Protein AF-A0A352T0E3-F1 (afdb_monomer)

Foldseek 3Di:
DDAADPQLLVLLLVLLLVLVVLVVPPPDPVVSVVSNVVSVVVSVVSLVVCVVVVVDDNVNNVVSNVNSNVVNVVVVVVVVVVVVD

Radius of gyration: 14.34 Å; Cα contacts (8 Å, |Δi|>4): 70; chains: 1; bounding box: 31×27×40 Å

Mean predicted aligned error: 7.23 Å

Sequence (85 aa):
YSFPSGHAMNNATLYTMLILLINRYVRNTPLKLTLSSICVALAVMIGCSRIYLGVHYAGDVLGGWLLGFALSVIIYSMWENKLQD

pLDDT: mean 77.03, std 8.88, range [43.19, 88.75]

Secondary structure (DSSP, 8-state):
--SS-HHHHHHHHHHHHHHHHHHHH---HHHHHHHHHHHHHHHHHHHHHHHHTTSS-HHHHHHHHHHHHHHHHHHHHHHHHHTT-

Nearest PDB structures (foldseek):
  5jsb-assembly1_B  TM=4.459E-01  e=6.764E+00  synthetic construct
  7ssp-assembly1_H  TM=4.659E-01  e=8.040E+00  Homo sapiens

Solvent-accessible surface area (backbone atoms only — not comparable to full-atom values): 4492 Å² total; per-residue (Å²): 130,73,83,60,34,64,71,36,22,53,44,25,26,52,40,45,43,50,41,53,49,39,64,72,71,45,83,52,62,68,62,37,51,52,55,40,51,51,36,52,50,51,47,50,54,54,42,49,51,40,41,70,69,68,74,39,57,71,65,32,38,52,53,11,36,54,51,14,40,53,53,34,52,51,54,51,51,54,53,54,55,65,72,75,111

Structure (mmCIF, N/CA/C/O backbone):
data_AF-A0A352T0E3-F1
#
_entry.id   AF-A0A352T0E3-F1
#
loop_
_atom_site.group_PDB
_atom_site.id
_atom_site.type_symbol
_atom_site.label_atom_id
_atom_site.label_alt_id
_atom_site.label_comp_id
_atom_site.label_asym_id
_atom_site.label_entity_id
_atom_site.label_seq_id
_atom_site.pdbx_PDB_ins_code
_atom_site.Cartn_x
_atom_site.Cartn_y
_atom_site.Cartn_z
_atom_site.occupancy
_atom_site.B_iso_or_equiv
_atom_site.auth_seq_id
_atom_site.auth_comp_id
_atom_site.auth_asym_id
_atom_site.auth_atom_id
_atom_site.pdbx_PDB_model_num
ATOM 1 N N . TYR A 1 1 ? 18.955 -7.623 -13.376 1.00 48.28 1 TYR A N 1
ATOM 2 C CA . TYR A 1 1 ? 17.539 -7.389 -13.046 1.00 48.28 1 TYR A CA 1
ATOM 3 C C . TYR A 1 1 ? 17.162 -8.325 -11.912 1.00 48.28 1 TYR A C 1
ATOM 5 O O . TYR A 1 1 ? 17.075 -9.524 -12.136 1.00 48.28 1 TYR A O 1
ATOM 13 N N . SER A 1 2 ? 17.065 -7.801 -10.689 1.00 50.91 2 SER A N 1
ATOM 14 C CA . SER A 1 2 ? 16.715 -8.585 -9.498 1.00 50.91 2 SER A CA 1
ATOM 15 C C . SER A 1 2 ? 15.218 -8.446 -9.265 1.00 50.91 2 SER A C 1
ATOM 17 O O . SER A 1 2 ? 14.759 -7.429 -8.747 1.00 50.91 2 SER A O 1
ATOM 19 N N . PHE A 1 3 ? 14.468 -9.438 -9.732 1.00 43.19 3 PHE A N 1
ATOM 20 C CA . PHE A 1 3 ? 13.043 -9.556 -9.460 1.00 43.19 3 PHE A CA 1
ATOM 21 C C . PHE A 1 3 ? 12.862 -10.298 -8.126 1.00 43.19 3 PHE A C 1
ATOM 23 O O . PHE A 1 3 ? 13.467 -11.361 -7.969 1.00 43.19 3 PHE A O 1
ATOM 30 N N . PRO A 1 4 ? 12.048 -9.800 -7.175 1.00 52.88 4 PRO A N 1
ATOM 31 C CA . PRO A 1 4 ? 11.290 -8.543 -7.185 1.00 52.88 4 PRO A CA 1
ATOM 32 C C . PRO A 1 4 ? 12.113 -7.335 -6.686 1.00 52.88 4 PRO A C 1
ATOM 34 O O . PRO A 1 4 ? 13.153 -7.481 -6.044 1.00 52.88 4 PRO A O 1
ATOM 37 N N . SER A 1 5 ? 11.622 -6.113 -6.931 1.00 56.81 5 SER A N 1
ATOM 38 C CA . SER A 1 5 ? 12.272 -4.894 -6.431 1.00 56.81 5 SER A CA 1
ATOM 39 C C . SER A 1 5 ? 12.151 -4.783 -4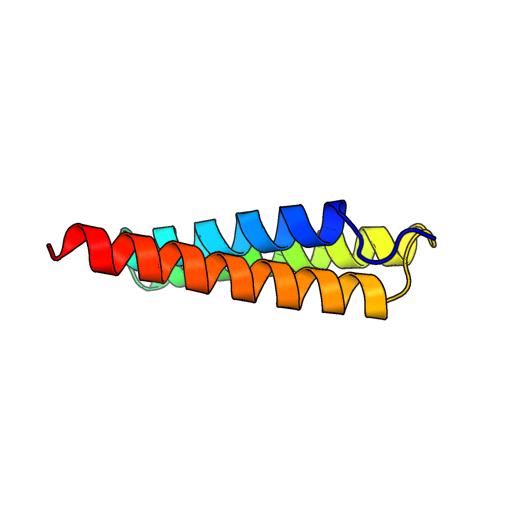.907 1.00 56.81 5 SER A C 1
ATOM 41 O O . SER A 1 5 ? 11.083 -4.464 -4.381 1.00 56.81 5 SER A O 1
ATOM 43 N N . GLY A 1 6 ? 13.260 -4.970 -4.185 1.00 65.56 6 GLY A N 1
ATOM 44 C CA . GLY A 1 6 ? 13.293 -4.825 -2.723 1.00 65.56 6 GLY A CA 1
ATOM 45 C C . GLY A 1 6 ? 12.851 -3.439 -2.238 1.00 65.56 6 GLY A C 1
ATOM 46 O O . GLY A 1 6 ? 12.190 -3.321 -1.213 1.00 65.56 6 GLY A O 1
ATOM 47 N N . HIS A 1 7 ? 13.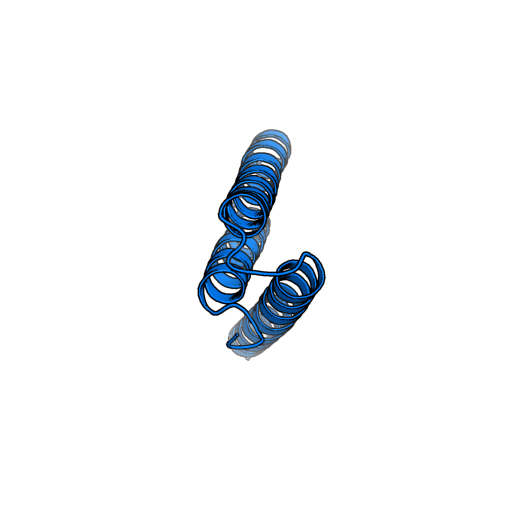120 -2.381 -3.011 1.00 67.50 7 HIS A N 1
ATOM 48 C CA . HIS A 1 7 ? 12.632 -1.039 -2.684 1.00 67.50 7 HIS A CA 1
ATOM 49 C C . HIS A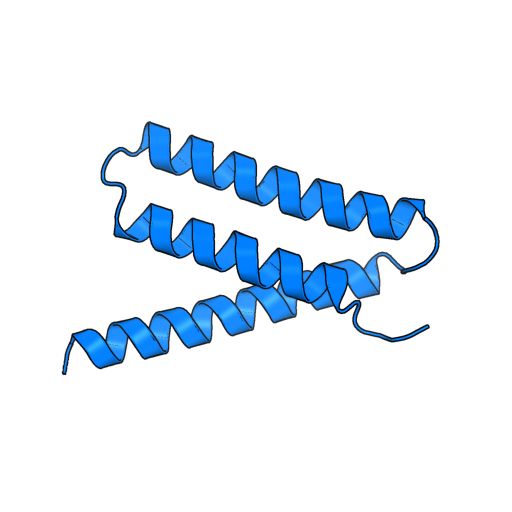 1 7 ? 11.123 -0.872 -2.903 1.00 67.50 7 HIS A C 1
ATOM 51 O O . HIS A 1 7 ? 10.493 -0.136 -2.145 1.00 67.50 7 HIS A O 1
ATOM 57 N N . ALA A 1 8 ? 10.534 -1.525 -3.910 1.00 66.75 8 ALA A N 1
ATOM 58 C CA . ALA A 1 8 ? 9.081 -1.509 -4.089 1.00 66.75 8 ALA A CA 1
ATOM 59 C C . ALA A 1 8 ? 8.387 -2.316 -2.983 1.00 66.75 8 ALA A C 1
ATOM 61 O O . ALA A 1 8 ? 7.415 -1.842 -2.399 1.00 66.75 8 ALA A O 1
ATOM 62 N N . MET A 1 9 ? 8.940 -3.485 -2.645 1.00 73.19 9 MET A N 1
ATOM 63 C CA . MET A 1 9 ? 8.440 -4.347 -1.576 1.00 73.19 9 MET A CA 1
ATOM 64 C C . MET A 1 9 ? 8.493 -3.649 -0.210 1.00 73.19 9 MET A C 1
ATOM 66 O O . MET A 1 9 ? 7.484 -3.602 0.484 1.00 73.19 9 MET A O 1
ATOM 70 N N . ASN A 1 10 ? 9.627 -3.045 0.163 1.00 76.56 10 ASN A N 1
ATOM 71 C CA . ASN A 1 10 ? 9.779 -2.428 1.485 1.00 76.56 10 ASN A CA 1
ATOM 72 C C . ASN A 1 10 ? 8.851 -1.216 1.677 1.00 76.56 10 ASN A C 1
ATOM 74 O O . ASN A 1 10 ? 8.248 -1.054 2.736 1.00 76.56 10 ASN A O 1
ATOM 78 N N . ASN A 1 11 ? 8.685 -0.394 0.634 1.00 75.94 11 ASN A N 1
ATOM 79 C CA . ASN A 1 11 ? 7.740 0.723 0.671 1.00 75.94 11 ASN A CA 1
ATOM 80 C C . ASN A 1 11 ? 6.290 0.236 0.749 1.00 75.94 11 ASN A C 1
ATOM 82 O O . ASN A 1 11 ? 5.524 0.753 1.557 1.00 75.94 11 ASN A O 1
ATOM 86 N N . ALA A 1 12 ? 5.916 -0.781 -0.032 1.00 76.62 12 ALA A N 1
ATOM 87 C CA . ALA A 1 12 ? 4.575 -1.355 0.031 1.00 76.62 12 ALA A CA 1
ATOM 88 C C . ALA A 1 12 ? 4.244 -1.898 1.426 1.00 76.62 12 ALA A C 1
ATOM 90 O O . ALA A 1 12 ? 3.169 -1.607 1.949 1.00 76.62 12 ALA A O 1
ATOM 91 N N . THR A 1 13 ? 5.175 -2.620 2.053 1.00 78.44 13 THR A N 1
ATOM 92 C CA . THR A 1 13 ? 5.001 -3.138 3.416 1.00 78.44 13 THR A CA 1
ATOM 93 C C . THR A 1 13 ? 4.846 -2.006 4.432 1.00 78.44 13 THR A C 1
ATOM 95 O O . THR A 1 13 ? 3.900 -2.012 5.217 1.00 78.44 13 THR A O 1
ATOM 98 N N . LEU A 1 14 ? 5.723 -0.994 4.393 1.00 80.94 14 LEU A N 1
ATOM 99 C CA . LEU A 1 14 ? 5.663 0.145 5.316 1.00 80.94 14 LEU A CA 1
ATOM 100 C C . LEU A 1 14 ? 4.337 0.902 5.208 1.00 80.94 14 LEU A C 1
ATOM 102 O O . LEU A 1 14 ? 3.642 1.061 6.211 1.00 80.94 14 LEU A O 1
ATOM 106 N N . TYR A 1 15 ? 3.958 1.339 4.004 1.00 81.56 15 TYR A N 1
ATOM 107 C CA . TYR A 1 15 ? 2.741 2.131 3.823 1.00 81.56 15 TYR A CA 1
ATOM 108 C C . TYR A 1 15 ? 1.476 1.326 4.125 1.00 81.56 15 TYR A C 1
ATOM 110 O O . TYR A 1 15 ? 0.546 1.872 4.715 1.00 81.56 15 TYR A O 1
ATOM 118 N N . THR A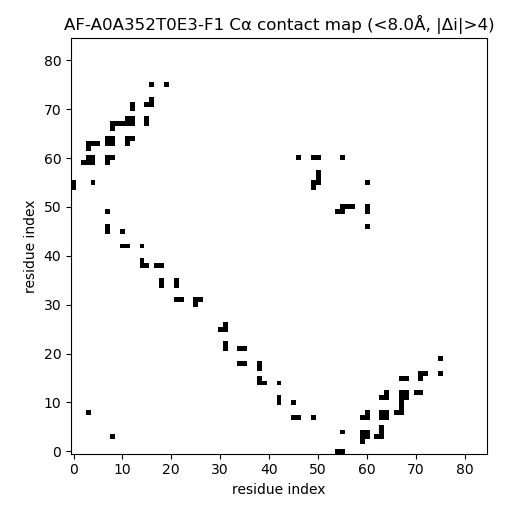 1 16 ? 1.448 0.030 3.801 1.00 79.50 16 THR A N 1
ATOM 119 C CA . THR A 1 16 ? 0.307 -0.830 4.147 1.00 79.50 16 THR A CA 1
ATOM 120 C C . THR A 1 16 ? 0.173 -0.983 5.662 1.00 79.50 16 THR A C 1
ATOM 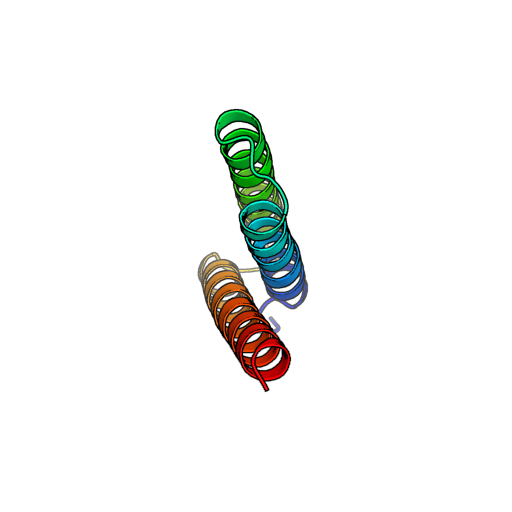122 O O . THR A 1 16 ? -0.922 -0.815 6.196 1.00 79.50 16 THR A O 1
ATOM 125 N N . MET A 1 17 ? 1.274 -1.220 6.379 1.00 81.94 17 MET A N 1
ATOM 126 C CA . MET A 1 17 ? 1.266 -1.288 7.845 1.00 81.94 17 MET A CA 1
ATOM 127 C C . MET A 1 17 ? 0.813 0.017 8.498 1.00 81.94 17 MET A C 1
ATOM 129 O O . MET A 1 17 ? -0.008 -0.003 9.415 1.00 81.94 17 MET A O 1
ATOM 133 N N . LEU A 1 18 ? 1.290 1.158 7.999 1.00 83.75 18 LEU A N 1
ATOM 134 C CA . LEU A 1 18 ? 0.841 2.475 8.450 1.00 83.75 18 LEU A CA 1
ATOM 135 C C . LEU A 1 18 ? -0.673 2.640 8.277 1.00 83.75 18 LEU A C 1
ATOM 137 O O . LEU A 1 18 ? -1.346 3.044 9.223 1.00 83.75 18 LEU A O 1
ATOM 141 N N . ILE A 1 19 ? -1.226 2.269 7.119 1.00 83.19 19 ILE A N 1
ATOM 142 C CA . ILE A 1 19 ? -2.674 2.323 6.862 1.00 83.19 19 ILE A CA 1
ATOM 143 C C . ILE A 1 19 ? -3.448 1.439 7.851 1.00 83.19 19 ILE A C 1
ATOM 145 O O . ILE A 1 19 ? -4.491 1.859 8.358 1.00 83.19 19 ILE A O 1
ATOM 149 N N . LEU A 1 20 ? -2.961 0.232 8.150 1.00 81.44 20 LEU A N 1
ATOM 150 C CA . LEU A 1 20 ? -3.606 -0.680 9.103 1.00 81.44 20 LEU A CA 1
ATOM 151 C C . LEU A 1 20 ? -3.598 -0.107 10.530 1.00 81.44 20 LEU A C 1
ATOM 153 O O . LEU A 1 20 ? -4.637 -0.087 11.191 1.00 81.44 20 LEU A O 1
ATOM 157 N N . LEU A 1 21 ? -2.473 0.458 10.973 1.00 82.94 21 LEU A N 1
ATOM 158 C CA . LEU A 1 21 ? -2.360 1.117 12.279 1.00 82.94 21 LEU A CA 1
ATOM 159 C C . LEU A 1 21 ? -3.241 2.368 12.373 1.00 82.94 21 LEU A C 1
ATOM 161 O O . LEU A 1 21 ? -3.946 2.553 13.365 1.00 82.94 21 LEU A O 1
ATOM 165 N N . ILE A 1 22 ? -3.258 3.206 11.334 1.00 85.06 22 ILE A N 1
ATOM 166 C CA . ILE A 1 22 ? -4.145 4.373 11.259 1.00 85.06 22 ILE A CA 1
ATOM 167 C C . ILE A 1 22 ? -5.601 3.918 11.377 1.00 85.06 22 ILE A C 1
ATOM 169 O O . ILE A 1 22 ? -6.352 4.481 12.168 1.00 85.06 22 ILE A O 1
ATOM 173 N N . ASN A 1 23 ? -5.996 2.865 10.658 1.00 81.00 23 ASN A N 1
ATOM 174 C CA . ASN A 1 23 ? -7.349 2.321 10.742 1.00 81.00 23 ASN A CA 1
ATOM 175 C C . ASN A 1 23 ? -7.711 1.792 12.136 1.00 81.00 23 ASN A C 1
ATOM 177 O O . ASN A 1 23 ? -8.875 1.883 12.526 1.00 81.00 23 ASN A O 1
ATOM 181 N N . ARG A 1 24 ? -6.735 1.258 12.874 1.00 81.06 24 ARG A N 1
ATOM 182 C CA . ARG A 1 24 ? -6.923 0.704 14.218 1.00 81.06 24 ARG A CA 1
ATOM 183 C C . ARG A 1 24 ? -7.024 1.781 15.299 1.00 81.06 24 ARG A C 1
ATOM 185 O O . ARG A 1 24 ? -7.890 1.683 16.166 1.00 81.06 24 ARG A O 1
ATOM 192 N N . TYR A 1 25 ? -6.146 2.784 15.269 1.00 84.44 25 TYR A N 1
ATOM 193 C CA . TYR A 1 25 ? -5.999 3.766 16.353 1.00 84.44 25 TYR A CA 1
ATOM 194 C C . TYR A 1 25 ? -6.719 5.095 16.095 1.00 84.44 25 TYR A C 1
ATOM 196 O O . TYR A 1 25 ? -7.110 5.778 17.044 1.00 84.44 25 TYR A O 1
ATOM 204 N N . VAL A 1 26 ? -6.935 5.479 14.834 1.00 84.56 26 VAL A N 1
ATOM 205 C CA . VAL A 1 26 ? -7.612 6.735 14.493 1.00 84.56 26 VAL A CA 1
ATOM 206 C C . VAL A 1 26 ? -9.117 6.504 14.383 1.00 84.56 26 VAL A C 1
ATOM 208 O O . VAL A 1 26 ? -9.612 5.942 13.410 1.00 84.56 26 VAL A O 1
ATOM 211 N N . ARG A 1 27 ? -9.869 7.017 15.363 1.00 81.25 27 ARG A N 1
ATOM 212 C CA . ARG A 1 27 ? -11.346 7.012 15.341 1.00 81.25 27 ARG A CA 1
ATOM 213 C C . ARG A 1 27 ? -11.952 8.054 14.397 1.00 81.25 27 ARG A C 1
ATOM 215 O O . ARG A 1 27 ? -13.080 7.886 13.948 1.00 81.25 27 ARG A O 1
ATOM 222 N N . ASN A 1 28 ? -11.211 9.115 14.076 1.00 88.75 28 ASN A N 1
ATOM 223 C CA . ASN A 1 28 ? -11.678 10.174 13.183 1.00 88.75 28 ASN A CA 1
ATOM 224 C C . ASN A 1 28 ? -11.652 9.715 11.719 1.00 88.75 28 ASN A C 1
ATOM 226 O O . ASN A 1 28 ? -10.607 9.747 11.070 1.00 88.75 28 ASN A O 1
ATOM 230 N N . THR A 1 29 ? -12.821 9.362 11.180 1.00 84.56 29 THR A N 1
ATOM 231 C CA . THR A 1 29 ? -13.028 8.942 9.784 1.00 84.56 29 THR A CA 1
ATOM 232 C C . THR A 1 29 ? -12.407 9.868 8.730 1.00 84.56 29 THR A C 1
ATOM 234 O O . THR A 1 29 ? -11.741 9.339 7.838 1.00 84.56 29 THR A O 1
ATOM 237 N N . PRO A 1 30 ? -12.550 11.213 8.791 1.00 85.75 30 PRO A N 1
ATOM 238 C CA . PRO A 1 30 ? -11.934 12.072 7.782 1.00 85.75 30 PRO A CA 1
ATOM 239 C C . PRO A 1 30 ? -10.407 11.993 7.846 1.00 85.75 30 PRO A C 1
ATOM 241 O O . PRO A 1 30 ? -9.775 11.746 6.830 1.00 85.75 30 PRO A O 1
ATOM 244 N N . LEU A 1 31 ? -9.816 12.082 9.043 1.00 83.75 31 LEU A N 1
ATOM 245 C CA . LEU A 1 31 ? -8.364 12.010 9.236 1.00 83.75 31 LEU A CA 1
ATOM 246 C C . LEU A 1 31 ? -7.789 10.656 8.787 1.00 83.75 31 LEU A C 1
ATOM 248 O O . LEU A 1 31 ? -6.735 10.598 8.158 1.00 83.75 31 LEU A O 1
ATOM 252 N N . LYS A 1 32 ? -8.523 9.571 9.047 1.00 82.69 32 LYS A N 1
ATOM 253 C CA . LYS A 1 32 ? -8.211 8.212 8.592 1.00 82.69 32 LYS A CA 1
ATOM 254 C C . L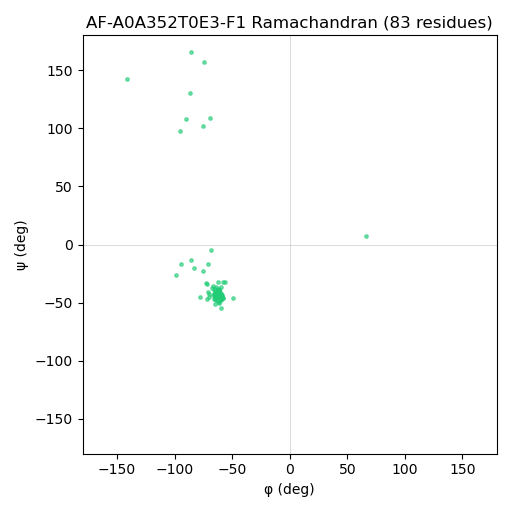YS A 1 32 ? -8.148 8.116 7.065 1.00 82.69 32 LYS A C 1
ATOM 256 O O . LYS A 1 32 ? -7.200 7.540 6.529 1.00 82.69 32 LYS A O 1
ATOM 261 N N . LEU A 1 33 ? -9.135 8.688 6.372 1.00 82.31 33 LEU A N 1
ATOM 262 C CA . LEU A 1 33 ? -9.189 8.721 4.908 1.00 82.31 33 LEU A CA 1
ATOM 263 C C . LEU A 1 33 ? -8.044 9.551 4.323 1.00 82.31 33 LEU A C 1
ATOM 265 O O . LEU A 1 33 ? -7.383 9.077 3.402 1.00 82.31 33 LEU A O 1
ATOM 269 N N . THR A 1 34 ? -7.760 10.731 4.881 1.00 85.88 34 THR A N 1
ATOM 270 C CA . THR A 1 34 ? -6.676 11.599 4.393 1.00 85.88 34 THR A CA 1
ATOM 271 C C . THR A 1 34 ? -5.308 10.948 4.562 1.00 85.88 34 THR A C 1
ATOM 273 O O . THR A 1 34 ? -4.498 10.951 3.643 1.00 85.88 34 THR A O 1
ATOM 276 N N . LEU A 1 35 ? -5.035 10.347 5.722 1.00 82.81 35 LEU A N 1
ATOM 277 C CA . LEU A 1 35 ? -3.755 9.677 5.948 1.00 82.81 35 LEU A CA 1
ATOM 278 C C . LEU A 1 35 ? -3.605 8.427 5.072 1.00 82.81 35 LEU A C 1
ATOM 280 O O . LEU A 1 35 ? -2.519 8.168 4.551 1.00 82.81 35 LEU A O 1
ATOM 284 N N . SER A 1 36 ? -4.695 7.682 4.865 1.00 80.88 36 SER A N 1
ATOM 285 C CA . SER A 1 36 ? -4.679 6.507 3.990 1.00 80.88 36 SER A CA 1
ATOM 286 C C . SER A 1 36 ? -4.434 6.890 2.531 1.00 80.88 36 SER A C 1
ATOM 288 O O . SER A 1 36 ? -3.622 6.251 1.863 1.00 80.88 36 SER A O 1
ATOM 290 N N . SER A 1 37 ? -5.075 7.955 2.038 1.00 82.44 37 SER A N 1
ATOM 291 C CA . SER A 1 37 ? -4.872 8.424 0.664 1.00 82.44 37 SER A CA 1
ATOM 292 C C . SER A 1 37 ? -3.448 8.932 0.434 1.00 82.44 37 SER A C 1
ATOM 294 O O . SER A 1 37 ? -2.858 8.616 -0.598 1.00 82.44 37 SER A O 1
ATOM 296 N N . ILE A 1 38 ? -2.853 9.623 1.414 1.00 87.19 38 ILE A N 1
ATOM 297 C CA . ILE A 1 38 ? -1.446 10.049 1.366 1.00 87.19 38 ILE A CA 1
ATOM 298 C C . ILE A 1 38 ? -0.511 8.837 1.264 1.00 87.19 38 ILE A C 1
ATOM 300 O O . ILE A 1 38 ? 0.392 8.832 0.429 1.00 87.19 38 ILE A O 1
ATOM 304 N N . CYS A 1 39 ? -0.734 7.789 2.062 1.00 81.62 39 CYS A N 1
ATOM 305 C CA . CYS A 1 39 ? 0.093 6.579 2.021 1.00 81.62 39 CYS A CA 1
ATOM 306 C C . CYS A 1 39 ? 0.020 5.873 0.658 1.00 81.62 39 CYS A C 1
ATOM 308 O O . CYS A 1 39 ? 1.051 5.478 0.112 1.00 81.62 39 CYS A O 1
ATOM 310 N N . VAL A 1 40 ? -1.180 5.759 0.080 1.00 81.31 40 VAL A N 1
ATOM 311 C CA . VAL A 1 40 ? -1.369 5.185 -1.262 1.00 81.31 40 VAL A CA 1
ATOM 312 C C . VAL A 1 40 ? -0.677 6.040 -2.323 1.00 81.31 40 VAL A C 1
ATOM 314 O O . VAL A 1 40 ? 0.045 5.504 -3.162 1.00 81.31 40 VAL A O 1
ATOM 317 N N . ALA A 1 41 ? -0.834 7.365 -2.264 1.00 84.56 41 ALA A N 1
ATOM 318 C CA . ALA A 1 41 ? -0.189 8.278 -3.202 1.00 84.56 41 ALA A CA 1
ATOM 319 C C . ALA A 1 41 ? 1.341 8.151 -3.158 1.00 84.56 41 ALA A C 1
ATOM 321 O O . ALA A 1 41 ? 1.974 8.053 -4.208 1.00 84.56 41 ALA A O 1
ATOM 322 N N . LEU A 1 42 ? 1.933 8.071 -1.962 1.00 81.62 42 LEU A N 1
ATOM 323 C CA . LEU A 1 42 ? 3.374 7.873 -1.792 1.00 81.62 42 LEU A CA 1
ATOM 324 C C . LEU A 1 42 ? 3.844 6.529 -2.362 1.00 81.62 42 LEU A C 1
ATOM 326 O O . LEU A 1 42 ? 4.833 6.496 -3.096 1.00 81.62 42 LEU A O 1
ATOM 330 N N . ALA A 1 43 ? 3.120 5.438 -2.094 1.00 78.25 43 ALA A N 1
ATOM 331 C CA . ALA A 1 43 ? 3.447 4.118 -2.635 1.00 78.25 43 ALA A CA 1
ATOM 332 C C . ALA A 1 43 ? 3.446 4.112 -4.176 1.00 78.25 43 ALA A C 1
ATOM 334 O O . ALA A 1 43 ? 4.386 3.598 -4.793 1.00 78.25 43 ALA A O 1
ATOM 335 N N . VAL A 1 44 ? 2.443 4.748 -4.792 1.00 80.56 44 VAL A N 1
ATOM 336 C CA . VAL A 1 44 ? 2.353 4.913 -6.250 1.00 80.56 44 VAL A CA 1
ATOM 337 C C . VAL A 1 44 ? 3.502 5.768 -6.775 1.00 80.56 44 VAL A C 1
ATOM 339 O O . VAL A 1 44 ? 4.174 5.365 -7.722 1.00 80.56 44 VAL A O 1
ATOM 342 N N . MET A 1 45 ? 3.785 6.910 -6.145 1.00 82.44 45 MET A N 1
ATOM 343 C CA . MET A 1 45 ? 4.836 7.832 -6.586 1.00 82.44 45 MET A CA 1
ATOM 344 C C . MET A 1 45 ? 6.223 7.173 -6.560 1.00 82.44 45 MET A C 1
ATOM 346 O O . MET A 1 45 ? 7.021 7.347 -7.483 1.00 82.44 45 MET A O 1
ATOM 350 N N . ILE A 1 46 ? 6.491 6.346 -5.547 1.00 79.56 46 ILE A N 1
ATOM 351 C CA . ILE A 1 46 ? 7.741 5.590 -5.436 1.00 79.56 46 ILE A CA 1
ATOM 352 C C . ILE A 1 46 ? 7.811 4.472 -6.482 1.00 79.56 46 ILE A C 1
ATOM 354 O O . ILE A 1 46 ? 8.863 4.286 -7.096 1.00 79.56 46 ILE A O 1
ATOM 358 N N . GLY A 1 47 ? 6.708 3.762 -6.736 1.00 73.75 47 GLY A N 1
ATOM 359 C CA . GLY A 1 47 ? 6.633 2.784 -7.824 1.00 73.75 47 GLY A CA 1
ATOM 360 C C . GLY A 1 47 ? 6.901 3.420 -9.191 1.00 73.75 47 GLY A C 1
ATOM 361 O O . GLY A 1 47 ? 7.749 2.935 -9.940 1.00 73.75 47 GLY A O 1
ATOM 362 N N . CYS A 1 48 ? 6.272 4.564 -9.472 1.00 77.50 48 CYS A N 1
ATOM 363 C CA . CYS A 1 48 ? 6.499 5.342 -10.690 1.00 77.50 48 CYS A CA 1
ATOM 364 C C . CYS A 1 48 ? 7.954 5.807 -10.821 1.00 77.50 48 CYS A C 1
ATOM 366 O O . CYS A 1 48 ? 8.519 5.708 -11.905 1.00 77.50 48 CYS A O 1
ATOM 368 N N . SER A 1 49 ? 8.597 6.243 -9.732 1.00 75.31 49 SER A N 1
ATOM 369 C CA . SER A 1 49 ? 10.018 6.617 -9.747 1.00 75.31 49 SER A CA 1
ATOM 370 C C . SER A 1 49 ? 10.923 5.450 -10.173 1.00 75.31 49 SER A C 1
ATOM 372 O O . SER A 1 49 ? 11.883 5.649 -10.918 1.00 75.31 49 SER A O 1
ATOM 374 N N . ARG A 1 50 ? 10.594 4.212 -9.773 1.00 71.62 50 ARG A N 1
ATOM 375 C CA . ARG A 1 50 ? 11.353 3.008 -10.156 1.00 71.62 50 ARG A CA 1
ATOM 376 C C . ARG A 1 50 ? 11.160 2.603 -11.614 1.00 71.62 50 ARG A C 1
ATOM 378 O O . ARG A 1 50 ? 12.121 2.132 -12.220 1.00 71.62 50 ARG A O 1
ATOM 385 N N . ILE A 1 51 ? 9.970 2.830 -12.168 1.00 77.19 51 ILE A N 1
ATOM 386 C CA . ILE A 1 51 ? 9.696 2.650 -13.601 1.00 77.19 51 ILE A CA 1
ATOM 387 C C . ILE A 1 51 ? 10.414 3.740 -14.409 1.00 77.19 51 ILE A C 1
ATOM 389 O O . ILE A 1 51 ? 11.080 3.438 -15.393 1.00 77.19 51 ILE A O 1
ATOM 393 N N . TYR A 1 52 ? 10.338 4.998 -13.962 1.00 74.44 52 TYR A N 1
ATOM 394 C CA . TYR A 1 52 ? 10.947 6.153 -14.630 1.00 74.44 52 TYR A CA 1
ATOM 395 C C . TYR A 1 52 ? 12.474 6.053 -14.725 1.00 74.44 52 TYR A C 1
ATOM 397 O O . TYR A 1 52 ? 13.054 6.374 -15.756 1.00 74.44 52 TYR A O 1
ATOM 405 N N . LEU A 1 53 ? 13.131 5.550 -13.676 1.00 77.44 53 LEU A N 1
ATOM 406 C CA . LEU A 1 53 ? 14.574 5.288 -13.678 1.00 77.44 53 LEU A CA 1
ATOM 407 C C . LEU A 1 53 ? 14.988 4.140 -14.622 1.00 77.44 53 LEU A C 1
ATOM 409 O O . LEU A 1 53 ? 16.179 3.866 -14.741 1.00 77.44 53 LEU A O 1
ATOM 413 N N . GLY A 1 54 ? 14.038 3.436 -15.253 1.00 74.00 54 GLY A N 1
ATOM 414 C CA . GLY A 1 54 ? 14.300 2.324 -16.174 1.00 74.00 54 GLY A CA 1
ATOM 415 C C . GLY A 1 54 ? 14.915 1.087 -15.512 1.00 74.00 54 GLY A C 1
ATOM 416 O O . GLY A 1 54 ? 15.312 0.150 -16.196 1.00 74.00 54 GLY A O 1
ATOM 417 N N . VAL A 1 55 ? 15.012 1.075 -14.179 1.00 69.31 55 VAL A N 1
ATOM 418 C CA . VAL A 1 55 ? 15.671 0.005 -13.414 1.00 69.31 55 VAL A CA 1
ATOM 419 C C . VAL A 1 55 ? 14.762 -1.199 -13.171 1.00 69.31 55 VAL A C 1
ATOM 421 O O . VAL A 1 55 ? 15.259 -2.288 -12.886 1.00 69.31 55 VAL A O 1
ATOM 424 N N . HIS A 1 56 ? 13.445 -1.013 -13.277 1.00 71.25 56 HIS A N 1
ATOM 425 C CA . HIS A 1 56 ? 12.443 -2.042 -13.021 1.00 71.25 56 HIS A CA 1
ATOM 426 C C . HIS A 1 56 ? 11.288 -1.960 -14.014 1.00 71.25 56 HIS A C 1
ATOM 428 O O . HIS A 1 56 ? 10.823 -0.873 -14.360 1.00 71.25 56 HIS A O 1
ATOM 434 N N . TYR A 1 57 ? 10.787 -3.125 -14.423 1.00 75.81 57 TYR A N 1
ATOM 435 C CA . TYR A 1 57 ? 9.560 -3.214 -15.204 1.00 75.81 57 TYR A CA 1
ATOM 436 C C . TYR A 1 57 ? 8.339 -2.949 -14.315 1.00 75.81 57 TYR A C 1
ATOM 438 O O . TYR A 1 57 ? 8.369 -3.165 -13.102 1.00 75.81 57 TYR A O 1
ATOM 446 N N . ALA A 1 58 ? 7.228 -2.528 -14.925 1.00 72.88 58 ALA A N 1
ATOM 447 C CA . ALA A 1 58 ? 5.964 -2.326 -14.211 1.00 72.88 58 ALA A CA 1
ATOM 448 C C . ALA A 1 58 ? 5.503 -3.596 -13.461 1.00 72.88 58 ALA A C 1
ATOM 450 O O . ALA A 1 58 ? 4.942 -3.501 -12.371 1.00 72.88 58 ALA A O 1
ATOM 451 N N . GLY A 1 59 ? 5.810 -4.783 -14.002 1.00 73.25 59 GLY A N 1
ATOM 452 C CA . GLY A 1 59 ? 5.552 -6.067 -13.345 1.00 73.25 59 GLY A CA 1
ATOM 453 C C . GLY A 1 59 ? 6.295 -6.241 -12.014 1.00 73.25 59 GLY A C 1
ATOM 454 O O . GLY A 1 59 ? 5.700 -6.717 -11.050 1.00 73.25 59 GLY A O 1
ATOM 455 N N . ASP A 1 60 ? 7.552 -5.795 -11.916 1.00 70.38 60 ASP A N 1
ATOM 456 C CA . ASP A 1 60 ? 8.363 -5.872 -10.689 1.00 70.38 60 ASP A CA 1
ATOM 457 C C . ASP A 1 60 ? 7.757 -5.029 -9.562 1.00 70.38 60 ASP A C 1
ATOM 459 O O . ASP A 1 60 ? 7.800 -5.408 -8.388 1.00 70.38 60 ASP A O 1
ATOM 463 N N . VAL A 1 61 ? 7.192 -3.874 -9.922 1.00 72.62 61 VAL A N 1
ATOM 464 C CA . VAL A 1 61 ? 6.545 -2.947 -8.987 1.00 72.62 61 VAL A CA 1
ATOM 465 C C . VAL A 1 61 ? 5.216 -3.520 -8.504 1.00 72.62 61 VAL A C 1
ATOM 467 O O . VAL A 1 61 ? 4.981 -3.558 -7.298 1.00 72.62 61 VAL A O 1
ATOM 470 N N . LEU A 1 62 ? 4.386 -4.037 -9.416 1.00 74.38 62 LEU A N 1
ATOM 471 C CA . LEU A 1 62 ? 3.113 -4.676 -9.069 1.00 74.38 62 LEU A CA 1
ATOM 472 C C . LEU A 1 62 ? 3.314 -5.917 -8.190 1.00 74.38 62 LEU A C 1
ATOM 474 O O . LEU A 1 62 ? 2.622 -6.076 -7.185 1.00 74.38 62 LEU A O 1
ATOM 478 N N . GLY A 1 63 ? 4.292 -6.765 -8.519 1.00 75.19 63 GLY A N 1
ATOM 479 C CA . GLY A 1 63 ? 4.646 -7.930 -7.706 1.00 75.19 63 GLY A CA 1
ATOM 480 C C . GLY A 1 63 ? 5.136 -7.537 -6.310 1.00 75.19 63 GLY A C 1
ATOM 481 O O . GLY A 1 63 ? 4.716 -8.132 -5.317 1.00 75.19 63 GLY A O 1
ATOM 482 N N . GLY A 1 64 ? 5.960 -6.488 -6.215 1.00 74.00 6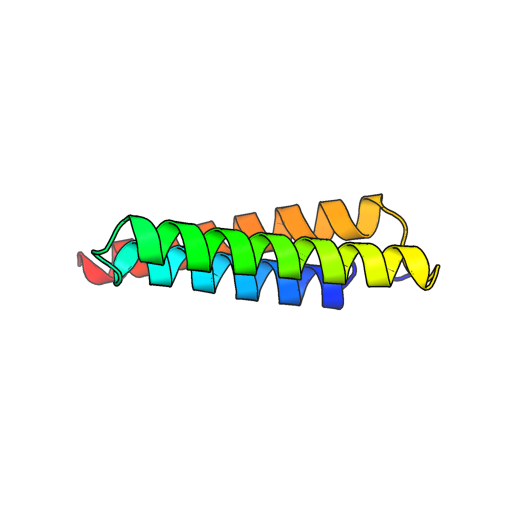4 GLY A N 1
ATOM 483 C CA . GLY A 1 64 ? 6.407 -5.929 -4.937 1.00 74.00 64 GLY A CA 1
ATOM 484 C C . GLY A 1 64 ? 5.261 -5.360 -4.095 1.00 74.00 64 GLY A C 1
ATOM 485 O O . GLY A 1 64 ? 5.233 -5.576 -2.883 1.00 74.00 64 GLY A O 1
ATOM 486 N N . TRP A 1 65 ? 4.292 -4.686 -4.722 1.00 75.88 65 TRP A N 1
ATOM 487 C CA . TRP A 1 65 ? 3.100 -4.166 -4.046 1.00 75.88 65 TRP A CA 1
ATOM 488 C C . TRP A 1 65 ? 2.205 -5.277 -3.505 1.00 75.88 65 TRP A C 1
ATOM 490 O O . TRP A 1 65 ? 1.817 -5.226 -2.339 1.00 75.88 65 TRP A O 1
ATOM 500 N N . LEU A 1 66 ? 1.922 -6.301 -4.312 1.00 78.31 66 LEU A N 1
ATOM 501 C CA . LEU A 1 66 ? 1.096 -7.436 -3.898 1.00 78.31 66 LEU A CA 1
ATOM 502 C C . LEU A 1 66 ? 1.736 -8.215 -2.746 1.00 78.31 66 LEU A C 1
ATOM 504 O O . LEU A 1 66 ? 1.061 -8.514 -1.762 1.00 78.31 66 LEU A O 1
ATOM 508 N N . LEU A 1 67 ? 3.040 -8.498 -2.833 1.00 78.38 67 LEU A N 1
ATOM 509 C CA . LEU A 1 67 ? 3.769 -9.187 -1.765 1.00 78.38 67 LEU A CA 1
ATOM 510 C C . LEU A 1 67 ? 3.827 -8.355 -0.481 1.00 78.38 67 LEU A C 1
ATOM 512 O O . LEU A 1 67 ? 3.570 -8.888 0.598 1.00 78.38 67 LEU A O 1
ATOM 516 N N . GLY A 1 68 ? 4.125 -7.056 -0.584 1.00 77.12 68 GLY A N 1
ATOM 517 C CA . GLY A 1 68 ? 4.156 -6.159 0.573 1.00 77.12 68 GLY A CA 1
ATOM 518 C C . GLY A 1 68 ? 2.791 -6.036 1.252 1.00 77.12 68 GLY A C 1
ATOM 519 O O . GLY A 1 68 ? 2.707 -6.071 2.481 1.00 77.12 68 GLY A O 1
ATOM 520 N N . PHE A 1 69 ? 1.712 -5.979 0.467 1.00 78.62 69 PHE A N 1
ATOM 521 C CA . PHE A 1 69 ? 0.345 -5.976 0.983 1.00 78.62 69 PHE A CA 1
ATOM 522 C C . PHE A 1 69 ? -0.004 -7.293 1.688 1.00 78.62 69 PHE A C 1
ATOM 524 O O . PHE A 1 69 ? -0.430 -7.276 2.842 1.00 78.62 69 PHE A O 1
ATOM 531 N N . ALA A 1 70 ? 0.235 -8.435 1.035 1.00 80.94 70 ALA A N 1
ATOM 532 C CA . ALA A 1 70 ? -0.077 -9.753 1.584 1.00 80.94 70 ALA A CA 1
ATOM 533 C C . ALA A 1 70 ? 0.669 -10.023 2.899 1.00 80.94 70 ALA A C 1
ATOM 535 O O . ALA A 1 70 ? 0.049 -10.407 3.890 1.00 80.94 70 ALA A O 1
ATOM 536 N N . LEU A 1 71 ? 1.979 -9.755 2.942 1.00 83.31 71 LEU A N 1
ATOM 537 C CA . LEU A 1 71 ? 2.775 -9.902 4.163 1.00 83.31 71 LEU A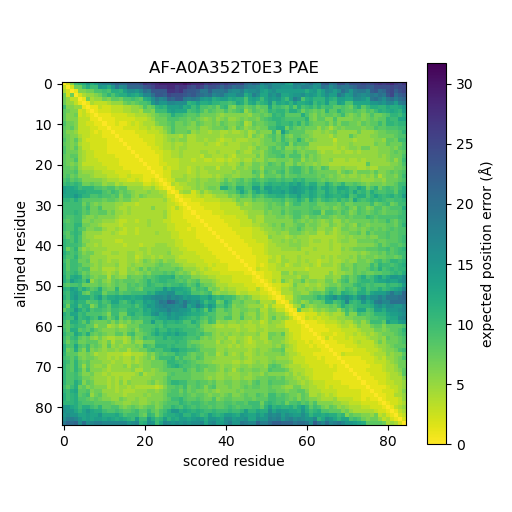 CA 1
ATOM 538 C C . LEU A 1 71 ? 2.275 -8.986 5.276 1.00 83.31 71 LEU A C 1
ATOM 540 O O . LEU A 1 71 ? 2.184 -9.415 6.425 1.00 83.31 71 LEU A O 1
ATOM 544 N N . SER A 1 72 ? 1.919 -7.745 4.941 1.00 80.25 72 SER A N 1
ATOM 545 C CA . SER A 1 72 ? 1.436 -6.801 5.945 1.00 80.25 72 SER A CA 1
ATOM 546 C C . SER A 1 72 ? 0.120 -7.262 6.570 1.00 80.25 72 SER A C 1
ATOM 548 O O . SER A 1 72 ? -0.030 -7.242 7.789 1.00 80.25 72 SER A O 1
ATOM 550 N N . VAL A 1 73 ? -0.822 -7.732 5.752 1.00 81.88 73 VAL A N 1
ATOM 551 C CA . VAL A 1 73 ? -2.107 -8.253 6.237 1.00 81.88 73 VAL A CA 1
ATOM 552 C C . VAL A 1 73 ? -1.908 -9.498 7.103 1.00 81.88 73 VAL A C 1
ATOM 554 O O . VAL A 1 73 ? -2.509 -9.587 8.172 1.00 81.88 73 VAL A O 1
ATOM 557 N N . ILE A 1 74 ? -1.033 -10.424 6.695 1.00 86.56 74 ILE A N 1
ATOM 558 C CA . ILE A 1 74 ? -0.729 -11.636 7.472 1.00 86.56 74 ILE A CA 1
ATOM 559 C C . ILE A 1 74 ? -0.142 -11.271 8.838 1.00 86.56 74 ILE A C 1
ATOM 561 O O . ILE A 1 74 ? -0.643 -11.734 9.859 1.00 86.56 74 ILE A O 1
ATOM 565 N N . ILE A 1 75 ? 0.881 -10.411 8.875 1.00 86.00 75 ILE A N 1
ATOM 566 C CA . ILE A 1 75 ? 1.528 -9.998 10.129 1.00 86.00 75 ILE A CA 1
ATOM 567 C C . ILE A 1 75 ? 0.531 -9.279 11.039 1.00 86.00 75 ILE A C 1
ATOM 569 O O . ILE A 1 75 ? 0.488 -9.553 12.236 1.00 86.00 75 ILE A O 1
ATOM 573 N N . TYR A 1 76 ? -0.283 -8.383 10.479 1.00 85.25 76 TYR A N 1
ATOM 574 C CA . TYR A 1 76 ? -1.290 -7.657 11.243 1.00 85.25 76 TYR A CA 1
ATOM 575 C C . TYR A 1 76 ? -2.347 -8.602 11.828 1.00 85.25 76 TYR A C 1
ATOM 577 O O . TYR A 1 76 ? -2.666 -8.497 13.007 1.00 85.25 76 TYR A O 1
ATOM 585 N N . SER A 1 77 ? -2.831 -9.569 11.044 1.00 83.31 77 SER A N 1
ATOM 586 C CA . SER A 1 77 ? -3.793 -10.574 11.510 1.00 83.31 77 SER A CA 1
ATOM 587 C C . SER A 1 77 ? -3.200 -11.485 12.588 1.00 83.31 77 SER A C 1
ATOM 589 O O . SER A 1 77 ? -3.850 -11.741 13.598 1.00 83.31 77 SER A O 1
ATOM 591 N N . MET A 1 78 ? -1.947 -11.924 12.431 1.00 85.88 78 MET A N 1
ATOM 592 C CA . MET A 1 78 ? -1.247 -12.690 13.468 1.00 85.88 78 MET A CA 1
AT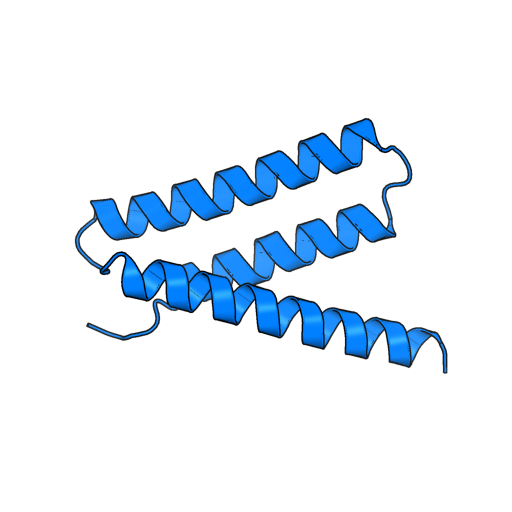OM 593 C C . MET A 1 78 ? -1.084 -11.886 14.761 1.00 85.88 78 MET A C 1
ATOM 595 O O . MET A 1 78 ? -1.256 -12.432 15.849 1.00 85.88 78 MET A O 1
ATOM 599 N N . TRP A 1 79 ? -0.748 -10.600 14.652 1.00 84.12 79 TRP A N 1
ATOM 600 C CA . TRP A 1 79 ? -0.629 -9.707 15.802 1.00 84.12 79 TRP A CA 1
ATOM 601 C C . TRP A 1 79 ? -1.974 -9.492 16.501 1.00 84.12 79 TRP A C 1
ATOM 603 O O . TRP A 1 79 ? -2.031 -9.534 17.727 1.00 84.12 79 TRP A O 1
ATOM 613 N N . GLU A 1 80 ? -3.053 -9.317 15.737 1.00 81.00 80 GLU A N 1
ATOM 614 C CA . GLU A 1 80 ? -4.403 -9.145 16.274 1.00 81.00 80 GLU A CA 1
ATOM 615 C C . GLU A 1 80 ? -4.898 -10.400 17.002 1.00 81.00 80 GLU A C 1
ATOM 617 O O . GLU A 1 80 ? -5.398 -10.279 18.117 1.00 81.00 80 GLU A O 1
ATOM 622 N N . ASN A 1 81 ? -4.678 -11.594 16.440 1.00 79.94 81 ASN A N 1
ATOM 623 C CA . ASN A 1 81 ? -5.013 -12.858 17.103 1.00 79.94 81 ASN A CA 1
ATOM 624 C C . ASN A 1 81 ? -4.270 -13.006 18.439 1.00 79.94 81 ASN A C 1
ATOM 626 O O . ASN A 1 81 ? -4.871 -13.350 19.448 1.00 79.94 81 ASN A O 1
ATOM 630 N N . LYS A 1 82 ? -2.980 -12.649 18.478 1.00 76.38 82 LYS A N 1
ATOM 631 C CA . LYS A 1 82 ? -2.156 -12.752 19.691 1.00 76.38 82 LYS A CA 1
ATOM 632 C C . LYS A 1 82 ? -2.517 -11.739 20.787 1.00 76.38 82 LYS A C 1
ATOM 634 O O . LYS A 1 82 ? -2.061 -11.880 21.912 1.00 76.38 82 LYS A O 1
ATOM 639 N N . LEU A 1 83 ? -3.261 -10.683 20.456 1.00 72.50 83 LEU A N 1
ATOM 640 C CA . LEU A 1 83 ? -3.786 -9.718 21.429 1.00 72.50 83 LEU A CA 1
ATOM 641 C C . LEU A 1 83 ? -5.123 -10.157 22.040 1.00 72.50 83 LEU A C 1
ATOM 643 O O . LEU A 1 83 ? -5.583 -9.513 22.983 1.00 72.50 83 LEU A O 1
ATOM 647 N N . GLN A 1 84 ? -5.777 -11.166 21.459 1.00 64.44 84 GLN A N 1
ATOM 648 C CA . GLN A 1 84 ? -7.052 -11.704 21.937 1.00 64.44 84 GLN A CA 1
ATOM 649 C C . GLN A 1 84 ? -6.882 -12.915 22.871 1.00 64.44 84 GLN A C 1
ATOM 651 O O . GLN A 1 84 ? -7.832 -13.227 23.589 1.00 64.44 84 GLN A O 1
ATOM 656 N N . ASP A 1 85 ? -5.701 -13.543 22.871 1.00 54.59 85 ASP A N 1
ATOM 657 C CA . ASP A 1 85 ? -5.266 -14.583 23.820 1.00 54.59 85 ASP A CA 1
ATOM 658 C C . ASP A 1 85 ? -4.725 -13.979 25.131 1.00 54.59 85 ASP A C 1
ATOM 660 O O . ASP A 1 85 ? -4.979 -14.571 26.207 1.00 54.59 85 ASP A O 1
#